Protein AF-A0A9E3QHC0-F1 (afdb_monomer_lite)

Sequence (101 aa):
PPASARPYRPTEEWTCLLLERGFSLHEAAAIRGLEPSAILRHVALAARQGRKVPLDALLAPDLLARWDAWHREHGEAPPPPEPGIAPELWPLYLACRTPDG

Foldseek 3Di:
DPDPPPPPDPPLVQLQVCVVVVAALVRSCVVSVHDSVVSVVSLLVCLLVVHAHPVVSYDPPVVLVVLVVCCVVPNLDQDDDDPPDDSVVSVSSVSNPDRPD

pLDDT: mean 76.4, std 11.92, range [40.44, 90.69]

Radius of gyration: 15.32 Å; chains: 1; bounding box: 26×40×50 Å

Structure (mmCIF, N/CA/C/O backbone):
data_AF-A0A9E3QHC0-F1
#
_entry.id   AF-A0A9E3QHC0-F1
#
loop_
_atom_site.group_PDB
_atom_site.id
_atom_site.type_symbol
_atom_site.label_atom_id
_atom_site.label_alt_id
_atom_site.label_comp_id
_atom_site.label_asym_id
_atom_site.label_entity_id
_atom_site.label_seq_id
_atom_site.pdbx_PDB_ins_code
_atom_site.Cartn_x
_atom_site.Cartn_y
_atom_site.Cartn_z
_atom_site.occupancy
_atom_site.B_iso_or_equiv
_atom_site.auth_seq_id
_atom_site.auth_comp_id
_atom_site.auth_asym_id
_atom_site.auth_atom_id
_atom_site.pdbx_PDB_model_num
ATOM 1 N N . PRO A 1 1 ? -2.481 26.198 -32.847 1.00 43.19 1 PRO A N 1
ATOM 2 C CA . PRO A 1 1 ? -3.266 25.300 -31.960 1.00 43.19 1 PRO A CA 1
ATOM 3 C C . PRO A 1 1 ? -2.662 25.345 -30.549 1.00 43.19 1 PRO A C 1
ATOM 5 O O . PRO A 1 1 ? -1.461 25.102 -30.442 1.00 43.19 1 PRO A O 1
ATOM 8 N N . PRO A 1 2 ? -3.395 25.718 -29.485 1.00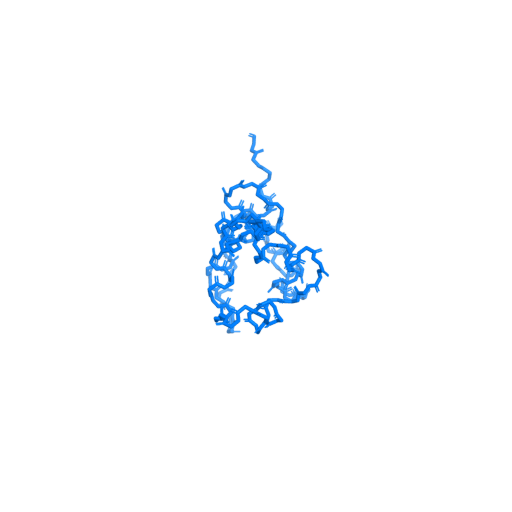 45.56 2 PRO A N 1
ATOM 9 C CA . PRO A 1 2 ? -2.824 25.620 -28.151 1.00 45.56 2 PRO A CA 1
ATOM 10 C C . PRO A 1 2 ? -2.692 24.138 -27.794 1.00 45.56 2 PRO A C 1
ATOM 12 O O . PRO A 1 2 ? -3.654 23.374 -27.881 1.00 45.56 2 PRO A O 1
ATOM 15 N N . ALA A 1 3 ? -1.464 23.737 -27.466 1.00 51.53 3 ALA A N 1
ATOM 16 C CA . ALA A 1 3 ? -1.147 22.421 -26.945 1.00 51.53 3 ALA A CA 1
ATOM 17 C C . ALA A 1 3 ? -2.065 22.139 -25.754 1.00 51.53 3 ALA A C 1
ATOM 19 O O . ALA A 1 3 ? -2.121 22.932 -24.815 1.00 51.53 3 ALA A O 1
ATOM 20 N N . SER A 1 4 ? -2.812 21.037 -25.821 1.00 48.97 4 SER A N 1
ATOM 21 C CA . SER A 1 4 ? -3.631 20.554 -24.719 1.00 48.97 4 SER A CA 1
ATOM 22 C C . SER A 1 4 ? -2.763 20.499 -23.467 1.00 48.97 4 SER A C 1
ATOM 24 O O . SER A 1 4 ? -1.872 19.654 -23.366 1.00 48.97 4 SER A O 1
ATOM 26 N N . ALA A 1 5 ? -2.991 21.427 -22.538 1.00 47.88 5 ALA A N 1
ATOM 27 C CA . ALA A 1 5 ? -2.386 21.385 -21.225 1.00 47.88 5 ALA A CA 1
ATOM 28 C C . ALA A 1 5 ? -2.858 20.081 -20.582 1.00 47.88 5 ALA A C 1
ATOM 30 O O . ALA A 1 5 ? -3.992 19.973 -20.118 1.00 47.88 5 ALA A O 1
ATOM 31 N N . ARG A 1 6 ? -2.015 19.044 -20.638 1.00 53.22 6 ARG A N 1
ATOM 32 C CA . ARG A 1 6 ? -2.218 17.847 -19.831 1.00 53.22 6 ARG A CA 1
ATOM 33 C C . ARG A 1 6 ? -2.308 18.354 -18.393 1.00 53.22 6 ARG A C 1
ATOM 35 O O . ARG A 1 6 ? -1.373 19.040 -17.978 1.00 53.22 6 ARG A O 1
ATOM 42 N N . PRO A 1 7 ? -3.402 18.092 -17.657 1.00 48.97 7 PRO A N 1
ATOM 43 C CA . PRO A 1 7 ? -3.476 18.506 -16.268 1.00 48.97 7 PRO A CA 1
ATOM 44 C C . PRO A 1 7 ? -2.252 17.917 -15.572 1.00 48.97 7 PRO A C 1
ATOM 46 O O . PRO A 1 7 ? -2.041 16.701 -15.620 1.00 48.97 7 PRO A O 1
ATOM 49 N N . TYR A 1 8 ? -1.402 18.790 -15.029 1.00 49.88 8 TYR A N 1
ATOM 50 C CA . TYR A 1 8 ? -0.281 18.386 -14.197 1.00 49.88 8 TYR A CA 1
ATOM 51 C C . TYR A 1 8 ? -0.888 17.642 -13.016 1.00 49.88 8 TYR A C 1
ATOM 53 O O . TYR A 1 8 ? -1.452 18.250 -12.110 1.00 49.88 8 TYR A O 1
ATOM 61 N N . ARG A 1 9 ? -0.874 16.312 -13.086 1.00 55.34 9 ARG A N 1
ATOM 62 C CA . ARG A 1 9 ? -1.266 15.494 -11.953 1.00 55.34 9 ARG A CA 1
ATOM 63 C C . ARG A 1 9 ? -0.048 15.382 -11.047 1.00 55.34 9 ARG A C 1
ATOM 65 O O . ARG A 1 9 ? 1.007 14.985 -11.553 1.00 55.34 9 ARG A O 1
ATOM 72 N N . PRO A 1 10 ? -0.178 15.695 -9.749 1.00 62.81 10 PRO A N 1
ATOM 73 C CA . PRO A 1 10 ? 0.855 15.395 -8.782 1.00 62.81 10 PRO A CA 1
ATOM 74 C C . PRO A 1 10 ? 1.326 13.950 -8.956 1.00 62.81 10 PRO A C 1
ATOM 76 O O . PRO A 1 10 ? 0.551 13.033 -9.243 1.00 62.81 10 PRO A O 1
ATOM 79 N N . THR A 1 11 ? 2.631 13.768 -8.823 1.00 64.38 11 THR A N 1
ATOM 80 C CA . THR A 1 11 ? 3.379 12.535 -9.079 1.00 64.38 11 THR A CA 1
ATOM 81 C C . THR A 1 11 ? 2.747 11.337 -8.347 1.00 64.38 11 THR A C 1
ATOM 83 O O . THR A 1 11 ? 2.722 10.228 -8.886 1.00 64.38 11 THR A O 1
ATOM 86 N N . GLU A 1 12 ? 2.160 11.556 -7.172 1.00 64.31 12 GLU A N 1
ATOM 87 C CA . GLU A 1 12 ? 1.464 10.541 -6.373 1.00 64.31 12 GLU A CA 1
ATOM 88 C C . GLU A 1 12 ? 0.120 10.082 -6.965 1.00 64.31 12 GLU A C 1
ATOM 90 O O . GLU A 1 12 ? -0.203 8.894 -6.905 1.00 64.31 12 GLU A O 1
ATOM 95 N N . GLU A 1 13 ? -0.644 10.969 -7.611 1.00 70.06 13 GLU A N 1
ATOM 96 C CA . GLU A 1 13 ? -1.949 10.615 -8.191 1.00 70.06 13 GLU A CA 1
ATOM 97 C C . GLU A 1 13 ? -1.819 9.632 -9.349 1.00 70.06 13 GLU A C 1
ATOM 99 O O . GLU A 1 13 ? -2.641 8.734 -9.514 1.00 70.06 13 GLU A O 1
ATOM 104 N N . TRP A 1 14 ? -0.764 9.782 -10.146 1.00 76.38 14 TRP A N 1
ATOM 105 C CA . TRP A 1 14 ? -0.474 8.855 -11.235 1.00 76.38 14 TRP A CA 1
ATOM 106 C C . TRP A 1 14 ? -0.119 7.459 -10.721 1.00 76.38 14 TRP A C 1
ATOM 108 O O . TRP A 1 14 ? -0.463 6.465 -11.350 1.00 76.38 14 TRP A O 1
ATOM 118 N N . THR A 1 15 ? 0.550 7.393 -9.568 1.00 78.31 15 THR A N 1
ATOM 119 C CA . THR A 1 15 ? 0.902 6.123 -8.926 1.00 78.31 15 THR A CA 1
ATOM 120 C C . THR A 1 15 ? -0.359 5.402 -8.451 1.00 78.31 15 THR A C 1
ATOM 122 O O . THR A 1 15 ? -0.528 4.224 -8.742 1.00 78.31 15 THR A O 1
ATOM 125 N N . CYS A 1 16 ? -1.287 6.126 -7.815 1.00 75.69 16 CYS A N 1
ATOM 126 C CA . CYS A 1 16 ? -2.569 5.566 -7.379 1.00 75.69 16 CYS A CA 1
ATOM 127 C C . CYS A 1 16 ? -3.384 5.022 -8.557 1.00 75.69 16 CYS A C 1
ATOM 129 O O . CYS A 1 16 ? -3.870 3.901 -8.493 1.00 75.69 16 CYS A O 1
ATOM 131 N N . LEU A 1 17 ? -3.452 5.765 -9.667 1.00 82.94 17 LEU A N 1
ATOM 132 C CA . LEU A 1 17 ? -4.173 5.325 -10.863 1.00 82.94 17 LEU A CA 1
ATOM 133 C C . LEU A 1 17 ? -3.632 4.025 -11.464 1.00 82.94 17 LEU A C 1
ATOM 135 O O . LEU A 1 17 ? -4.407 3.248 -12.011 1.00 82.94 17 LEU A O 1
ATOM 139 N N . LEU A 1 18 ? -2.315 3.805 -11.440 1.00 83.25 18 LEU A N 1
ATOM 140 C CA . LEU A 1 18 ? -1.740 2.557 -11.947 1.00 83.25 18 LEU A CA 1
ATOM 141 C C . LEU A 1 18 ? -2.183 1.383 -11.069 1.00 83.25 18 LEU A C 1
ATOM 143 O O . LEU A 1 18 ? -2.656 0.373 -11.580 1.00 83.25 18 LEU A O 1
ATOM 147 N N . LEU A 1 19 ? -2.133 1.558 -9.755 1.00 81.56 19 LEU A N 1
ATOM 148 C CA . LEU A 1 19 ? -2.561 0.528 -8.814 1.00 81.56 19 LEU A CA 1
ATOM 149 C C . LEU A 1 19 ? -4.068 0.245 -8.924 1.00 81.56 19 LEU A C 1
ATOM 151 O O . LEU A 1 19 ? -4.467 -0.910 -8.989 1.00 81.56 19 LEU A O 1
ATOM 155 N N . GLU A 1 20 ? -4.911 1.277 -9.051 1.00 80.06 20 GLU A N 1
ATOM 156 C CA . GLU A 1 20 ? -6.360 1.115 -9.279 1.00 80.06 20 GLU A CA 1
ATOM 157 C C . GLU A 1 20 ? -6.689 0.393 -10.595 1.00 80.06 20 GLU A C 1
ATOM 159 O O . GLU A 1 20 ? -7.745 -0.220 -10.728 1.00 80.06 20 GLU A O 1
ATOM 164 N N . ARG A 1 21 ? -5.791 0.453 -11.584 1.00 82.62 21 ARG A N 1
ATOM 165 C CA . ARG A 1 21 ? -5.924 -0.282 -12.852 1.00 82.62 21 ARG A CA 1
ATOM 166 C C . ARG A 1 21 ? -5.437 -1.731 -12.756 1.00 82.62 21 ARG A C 1
ATOM 168 O O . ARG A 1 21 ? -5.470 -2.423 -13.770 1.00 82.62 21 ARG A O 1
ATOM 175 N N . GLY A 1 22 ? -5.002 -2.175 -11.576 1.00 80.62 22 GLY A N 1
ATOM 176 C CA . GLY A 1 22 ? -4.528 -3.533 -11.325 1.00 80.62 22 GLY A CA 1
ATOM 177 C C . GLY A 1 22 ? -3.053 -3.754 -11.652 1.00 80.62 22 GLY A C 1
ATOM 178 O O . GLY A 1 22 ? -2.630 -4.902 -11.717 1.00 80.62 22 GLY A O 1
ATOM 179 N N . PHE A 1 23 ? -2.266 -2.693 -11.873 1.00 83.75 23 PHE A N 1
ATOM 180 C CA . PHE A 1 23 ? -0.817 -2.851 -11.994 1.00 83.75 23 PHE A CA 1
ATOM 181 C C . PHE A 1 23 ? -0.211 -3.128 -10.622 1.00 83.75 23 PHE A C 1
ATOM 183 O O . PHE A 1 23 ? -0.525 -2.445 -9.648 1.00 83.75 23 PHE A O 1
ATOM 190 N N . SER A 1 24 ? 0.714 -4.079 -10.564 1.00 81.00 24 SER A N 1
ATOM 191 C CA . SER A 1 24 ? 1.478 -4.374 -9.356 1.00 81.00 24 SER A CA 1
ATOM 192 C C . SER A 1 24 ? 2.434 -3.233 -9.020 1.00 81.00 24 SER A C 1
ATOM 194 O O . SER A 1 24 ? 2.837 -2.447 -9.882 1.00 81.00 24 SER A O 1
ATOM 196 N N . LEU A 1 25 ? 2.916 -3.203 -7.780 1.00 81.88 25 LEU A N 1
ATOM 197 C CA . LEU A 1 25 ? 3.934 -2.251 -7.338 1.00 81.88 25 LEU A CA 1
ATOM 198 C C . LEU A 1 25 ? 5.165 -2.178 -8.261 1.00 81.88 25 LEU A C 1
ATOM 200 O O . LEU A 1 25 ? 5.606 -1.086 -8.622 1.00 81.88 25 LEU A O 1
ATOM 204 N N . HIS A 1 26 ? 5.703 -3.332 -8.664 1.00 81.44 26 HIS A N 1
ATOM 205 C CA . HIS A 1 26 ? 6.864 -3.416 -9.556 1.00 81.44 26 HIS A CA 1
ATOM 206 C C . HIS A 1 26 ? 6.554 -2.931 -10.977 1.00 81.44 26 HIS A C 1
ATOM 208 O O . HIS A 1 26 ? 7.395 -2.293 -11.607 1.00 81.44 26 HIS A O 1
ATOM 214 N N . GLU A 1 27 ? 5.343 -3.182 -11.474 1.00 83.94 27 GLU A N 1
ATOM 215 C CA . GLU A 1 27 ? 4.907 -2.694 -12.784 1.00 83.94 27 GLU A CA 1
ATOM 216 C C . GLU A 1 27 ? 4.736 -1.176 -12.755 1.00 83.94 27 GLU A C 1
ATOM 218 O O . GLU A 1 27 ? 5.235 -0.478 -13.635 1.00 83.94 27 GLU A O 1
ATOM 223 N N . ALA A 1 28 ? 4.113 -0.644 -11.700 1.00 85.62 28 ALA A N 1
ATOM 224 C CA . ALA A 1 28 ? 3.993 0.790 -11.492 1.00 85.62 28 ALA A CA 1
ATOM 225 C C . ALA A 1 28 ? 5.374 1.456 -11.384 1.00 85.62 28 ALA A C 1
ATOM 227 O O . ALA A 1 28 ? 5.597 2.487 -12.013 1.00 85.62 28 ALA A O 1
ATOM 228 N N . ALA A 1 29 ? 6.315 0.852 -10.652 1.00 85.44 29 ALA A N 1
ATOM 229 C CA . ALA A 1 29 ? 7.702 1.304 -10.550 1.00 85.44 29 ALA A CA 1
ATOM 230 C C . ALA A 1 29 ? 8.389 1.355 -11.928 1.00 85.44 29 ALA A C 1
ATOM 232 O O . ALA A 1 29 ? 8.917 2.399 -12.315 1.00 85.44 29 ALA A O 1
ATOM 233 N N . ALA A 1 30 ? 8.283 0.277 -12.713 1.00 86.19 30 ALA A N 1
ATOM 234 C CA . ALA A 1 30 ? 8.853 0.187 -14.055 1.00 86.19 30 ALA A CA 1
ATOM 235 C C . ALA A 1 30 ? 8.243 1.210 -15.031 1.00 86.19 30 ALA A C 1
ATOM 237 O O . ALA A 1 30 ? 8.977 1.923 -15.712 1.00 86.19 30 ALA A O 1
ATOM 238 N N . ILE A 1 31 ? 6.911 1.351 -15.053 1.00 85.19 31 ILE A N 1
ATOM 239 C CA . ILE A 1 31 ? 6.192 2.337 -15.884 1.00 85.19 31 ILE A CA 1
ATOM 240 C C . ILE A 1 31 ? 6.613 3.767 -15.528 1.00 85.19 31 ILE A C 1
ATOM 242 O O . ILE A 1 31 ? 6.642 4.657 -16.379 1.00 85.19 31 ILE A O 1
ATOM 246 N N . ARG A 1 32 ? 6.922 4.001 -14.253 1.00 83.06 32 ARG A N 1
ATOM 247 C CA . ARG A 1 32 ? 7.267 5.316 -13.716 1.00 83.06 32 ARG A CA 1
ATOM 248 C C . ARG A 1 32 ? 8.758 5.629 -13.782 1.00 83.06 32 ARG A C 1
ATOM 250 O O . ARG A 1 32 ? 9.112 6.784 -13.563 1.00 83.06 32 ARG A O 1
ATOM 257 N N . GLY A 1 33 ? 9.606 4.637 -14.054 1.00 84.38 33 GLY A N 1
ATOM 258 C CA . GLY A 1 33 ? 11.056 4.768 -13.910 1.00 84.38 33 GLY A CA 1
ATOM 259 C C . GLY A 1 33 ? 11.463 5.136 -12.480 1.00 84.38 33 GLY A C 1
ATOM 260 O O . GLY A 1 33 ? 12.372 5.938 -12.290 1.00 84.38 33 GLY A O 1
ATOM 261 N N . LEU A 1 34 ? 10.736 4.623 -11.483 1.00 84.94 34 LEU A N 1
ATOM 262 C CA . LEU A 1 34 ? 10.964 4.885 -10.062 1.00 84.94 34 LEU A CA 1
ATOM 263 C C . LEU A 1 34 ? 11.307 3.595 -9.330 1.00 84.94 34 LEU A C 1
ATOM 265 O O . LEU A 1 34 ? 10.917 2.512 -9.752 1.00 84.94 34 LEU A O 1
ATOM 269 N N . GLU A 1 35 ? 11.957 3.732 -8.179 1.00 82.00 35 GLU A N 1
ATOM 270 C CA . GLU A 1 35 ? 12.186 2.599 -7.292 1.00 82.00 35 GLU A CA 1
ATOM 271 C C . GLU A 1 35 ? 10.880 2.139 -6.612 1.00 82.00 35 GLU A C 1
ATOM 273 O O . GLU A 1 35 ? 10.033 2.974 -6.264 1.00 82.00 35 GLU A O 1
ATOM 278 N N . PRO A 1 36 ? 10.733 0.829 -6.337 1.00 79.94 36 PRO A N 1
ATOM 279 C CA . PRO A 1 36 ? 9.621 0.258 -5.569 1.00 79.94 36 PRO A CA 1
ATOM 280 C C . PRO A 1 36 ? 9.330 1.014 -4.262 1.00 79.94 36 PRO A C 1
ATOM 282 O O . PRO A 1 36 ? 8.181 1.295 -3.926 1.00 79.94 36 PRO A O 1
ATOM 285 N N . SER A 1 37 ? 10.383 1.422 -3.552 1.00 78.38 37 SER A N 1
ATOM 286 C CA . SER A 1 37 ? 10.295 2.191 -2.306 1.00 78.38 37 SER A CA 1
ATOM 287 C C . SER A 1 37 ? 9.690 3.588 -2.501 1.00 78.38 37 SER A C 1
ATOM 289 O O . SER A 1 37 ? 8.948 4.074 -1.645 1.00 78.38 37 SER A O 1
ATOM 291 N N . ALA A 1 38 ? 9.935 4.235 -3.645 1.00 80.88 38 ALA A N 1
ATOM 292 C CA . ALA A 1 38 ? 9.327 5.521 -3.978 1.00 80.88 38 ALA A CA 1
ATOM 293 C C . ALA A 1 38 ? 7.829 5.376 -4.285 1.00 80.88 38 ALA A C 1
ATOM 295 O O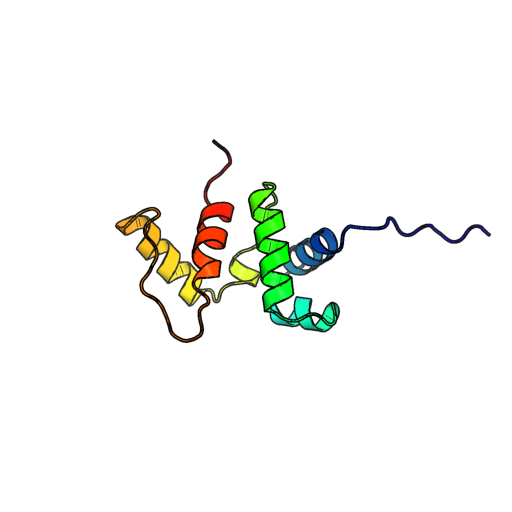 . ALA A 1 38 ? 7.039 6.228 -3.873 1.00 80.88 38 ALA A O 1
ATOM 296 N N . ILE A 1 39 ? 7.432 4.283 -4.952 1.00 82.94 39 ILE A N 1
ATOM 297 C CA . ILE A 1 39 ? 6.020 3.925 -5.148 1.00 82.94 39 ILE A CA 1
ATOM 298 C C . ILE A 1 39 ? 5.334 3.728 -3.793 1.00 82.94 39 ILE A C 1
ATOM 300 O O . ILE A 1 39 ? 4.320 4.375 -3.537 1.00 82.94 39 ILE A O 1
ATOM 304 N N . LEU A 1 40 ? 5.927 2.940 -2.889 1.00 79.50 40 LEU A N 1
ATOM 305 C CA . LEU A 1 40 ? 5.399 2.728 -1.535 1.00 79.50 40 LEU A CA 1
ATOM 306 C C . LEU A 1 40 ? 5.180 4.034 -0.772 1.00 79.50 40 LEU A C 1
ATOM 308 O O . LEU A 1 40 ? 4.121 4.231 -0.177 1.00 79.50 40 LEU A O 1
ATOM 312 N N . ARG A 1 41 ? 6.141 4.961 -0.831 1.00 78.62 41 ARG A N 1
ATOM 313 C CA . ARG A 1 41 ? 6.015 6.261 -0.164 1.00 78.62 41 ARG A CA 1
ATOM 314 C C . ARG A 1 41 ? 4.843 7.082 -0.704 1.00 78.62 41 ARG A C 1
ATOM 316 O O . ARG A 1 41 ? 4.101 7.658 0.087 1.00 78.62 41 ARG A O 1
ATOM 323 N N . HIS A 1 42 ? 4.657 7.135 -2.026 1.00 81.50 42 HIS A N 1
ATOM 324 C CA . HIS A 1 42 ? 3.522 7.848 -2.631 1.00 81.50 42 HIS A CA 1
ATOM 325 C C . HIS A 1 42 ? 2.183 7.252 -2.209 1.00 81.50 42 HIS A C 1
ATOM 327 O O . HIS A 1 42 ? 1.218 7.969 -1.963 1.00 81.50 42 HIS A O 1
ATOM 333 N N . VAL A 1 43 ? 2.138 5.932 -2.108 1.00 80.06 43 VAL A N 1
ATOM 334 C CA . VAL A 1 43 ? 0.937 5.203 -1.735 1.00 80.06 43 VAL A CA 1
ATOM 335 C C . VAL A 1 43 ? 0.610 5.384 -0.254 1.00 80.06 43 VAL A C 1
ATOM 337 O O . VAL A 1 43 ? -0.544 5.622 0.087 1.00 80.06 43 VAL A O 1
ATOM 340 N N . ALA A 1 44 ? 1.619 5.388 0.617 1.00 78.00 44 ALA A N 1
ATOM 341 C CA . ALA A 1 44 ? 1.457 5.738 2.026 1.00 78.00 44 ALA A CA 1
ATOM 342 C C . ALA A 1 44 ? 0.956 7.172 2.210 1.00 78.00 44 ALA A C 1
ATOM 344 O O . ALA A 1 44 ? 0.061 7.413 3.017 1.00 78.00 44 ALA A O 1
ATOM 345 N N . LEU A 1 45 ? 1.478 8.122 1.432 1.00 78.06 45 LEU A N 1
ATOM 346 C CA . LEU A 1 45 ? 0.967 9.493 1.405 1.00 78.06 45 LEU A CA 1
ATOM 347 C C . LEU A 1 45 ? -0.495 9.551 0.950 1.00 78.06 45 LEU A C 1
ATOM 349 O O . LEU A 1 45 ? -1.274 10.285 1.551 1.00 78.06 45 LEU A O 1
ATOM 353 N N . ALA A 1 46 ? -0.880 8.783 -0.070 1.00 78.38 46 ALA A N 1
ATOM 354 C CA . ALA A 1 46 ? -2.255 8.738 -0.558 1.00 78.38 46 ALA A CA 1
ATOM 355 C C . ALA A 1 46 ? -3.218 8.113 0.466 1.00 78.38 46 ALA A C 1
ATOM 357 O O . ALA A 1 46 ? -4.268 8.695 0.737 1.00 78.38 46 ALA A O 1
ATOM 358 N N . ALA A 1 47 ? -2.840 6.990 1.085 1.00 77.69 47 ALA A N 1
ATOM 359 C CA . ALA A 1 47 ? -3.621 6.344 2.141 1.00 77.69 47 ALA A CA 1
ATOM 360 C C . ALA A 1 47 ? -3.858 7.298 3.322 1.00 77.69 47 ALA A C 1
ATOM 362 O O . ALA A 1 47 ? -4.987 7.471 3.770 1.00 77.69 47 ALA A O 1
ATOM 363 N N . ARG A 1 48 ? -2.814 8.019 3.756 1.00 73.75 48 ARG A N 1
ATOM 364 C CA . ARG A 1 48 ? -2.908 9.046 4.812 1.00 73.75 48 ARG A CA 1
ATOM 365 C C . ARG A 1 48 ? -3.793 10.241 4.447 1.00 73.75 48 ARG A C 1
ATOM 367 O O . ARG A 1 48 ? -4.208 10.969 5.337 1.00 73.75 48 ARG A O 1
ATOM 374 N N . GLN A 1 49 ? -4.057 10.460 3.161 1.00 75.69 49 GLN A N 1
ATOM 375 C CA . GLN A 1 49 ? -4.976 11.486 2.657 1.00 75.69 49 GLN A CA 1
ATOM 376 C C . GLN A 1 49 ? -6.403 10.939 2.455 1.00 75.69 49 GLN A C 1
ATOM 378 O O . GLN A 1 49 ? -7.217 11.582 1.794 1.00 75.69 49 GLN A O 1
ATOM 383 N N . GLY A 1 50 ? -6.706 9.740 2.969 1.00 71.06 50 GLY A N 1
ATOM 384 C CA . GLY A 1 50 ? -8.018 9.099 2.852 1.00 71.06 50 GLY A CA 1
ATOM 385 C C . GLY A 1 50 ? -8.300 8.494 1.473 1.00 71.06 50 GLY A C 1
ATOM 386 O O . GLY A 1 50 ? -9.443 8.159 1.159 1.00 71.06 50 GLY A O 1
ATOM 387 N N . ARG A 1 51 ? -7.285 8.358 0.608 1.00 73.25 51 ARG A N 1
ATOM 388 C CA . ARG A 1 51 ? -7.457 7.720 -0.705 1.00 73.25 51 ARG A CA 1
ATOM 389 C C . ARG A 1 51 ? -7.473 6.209 -0.530 1.00 73.25 51 ARG A C 1
ATOM 391 O O . ARG A 1 51 ? -6.636 5.646 0.171 1.00 73.25 51 ARG A O 1
ATOM 398 N N . LYS A 1 52 ? -8.392 5.544 -1.232 1.00 70.38 52 LYS A N 1
ATOM 399 C CA . LYS A 1 52 ? -8.414 4.082 -1.293 1.00 70.38 52 LYS A CA 1
ATOM 400 C C . LYS A 1 52 ? -7.193 3.586 -2.050 1.00 70.38 52 LYS A C 1
ATOM 402 O O . LYS A 1 52 ? -6.965 3.955 -3.198 1.00 70.38 52 LYS A O 1
ATOM 407 N N . VAL A 1 53 ? -6.431 2.736 -1.383 1.00 75.62 53 VAL A N 1
ATOM 408 C CA . VAL A 1 53 ? -5.249 2.089 -1.928 1.00 75.62 53 VAL A CA 1
ATOM 409 C C . VAL A 1 53 ? -5.539 0.591 -2.023 1.00 75.62 53 VAL A C 1
ATOM 411 O O . VAL A 1 53 ? -5.896 -0.008 -1.005 1.00 75.62 53 VAL A O 1
ATOM 414 N N . PRO A 1 54 ? -5.389 -0.034 -3.204 1.00 75.19 54 PRO A N 1
ATOM 415 C CA . PRO A 1 54 ? -5.544 -1.477 -3.338 1.00 75.19 54 PRO A CA 1
ATOM 416 C C . PRO A 1 54 ? -4.318 -2.167 -2.732 1.00 75.19 54 PRO A C 1
ATOM 418 O O . PRO A 1 54 ? -3.269 -2.297 -3.364 1.00 75.19 54 PRO A O 1
ATOM 421 N N . LEU A 1 55 ? -4.427 -2.561 -1.460 1.00 76.12 55 LEU A N 1
ATOM 422 C CA . LEU A 1 55 ? -3.363 -3.271 -0.743 1.00 76.12 55 LEU A CA 1
ATOM 423 C C . LEU A 1 55 ? -2.996 -4.600 -1.416 1.00 76.12 55 LEU A C 1
ATOM 425 O O . LEU A 1 55 ? -1.849 -5.022 -1.317 1.00 76.12 55 LEU A O 1
ATOM 429 N N . ASP A 1 56 ? -3.935 -5.228 -2.122 1.00 75.25 56 ASP A N 1
ATOM 430 C CA . ASP A 1 56 ? -3.724 -6.446 -2.912 1.00 75.25 56 ASP A CA 1
ATOM 431 C C . ASP A 1 56 ? -2.747 -6.252 -4.086 1.00 75.25 56 ASP A C 1
ATOM 433 O O . ASP A 1 56 ? -2.081 -7.201 -4.490 1.00 75.25 56 ASP A O 1
ATOM 437 N N . ALA A 1 57 ? -2.597 -5.021 -4.589 1.00 73.62 57 ALA A N 1
ATOM 438 C CA . ALA A 1 57 ? -1.623 -4.684 -5.630 1.00 73.62 57 ALA A CA 1
ATOM 439 C C . ALA A 1 57 ? -0.211 -4.415 -5.068 1.00 73.62 57 ALA A C 1
ATOM 441 O O . ALA A 1 57 ? 0.770 -4.330 -5.817 1.00 73.62 57 ALA A O 1
ATOM 442 N N . LEU A 1 58 ? -0.103 -4.231 -3.748 1.00 74.31 58 LEU A N 1
ATOM 443 C CA . LEU A 1 58 ? 1.130 -3.841 -3.053 1.00 74.31 58 LEU A CA 1
ATOM 444 C C . LEU A 1 58 ? 1.735 -4.983 -2.251 1.00 74.31 58 LEU A C 1
ATOM 446 O O . LEU A 1 58 ? 2.955 -5.105 -2.173 1.00 74.31 58 LEU A O 1
ATOM 450 N N . LEU A 1 59 ? 0.878 -5.777 -1.619 1.00 78.44 59 LEU A N 1
ATOM 451 C CA . LEU A 1 59 ? 1.248 -6.871 -0.744 1.00 78.44 59 LEU A CA 1
ATOM 452 C C . LEU A 1 59 ? 0.851 -8.177 -1.416 1.00 78.44 59 LEU A C 1
ATOM 454 O O . LEU A 1 59 ? -0.232 -8.295 -1.985 1.00 78.44 59 LEU A O 1
ATOM 458 N N . ALA A 1 60 ? 1.718 -9.181 -1.303 1.00 79.31 60 ALA A N 1
ATOM 459 C CA . ALA A 1 60 ? 1.352 -10.528 -1.705 1.00 79.31 60 ALA A CA 1
ATOM 460 C C . ALA A 1 60 ? 0.078 -10.96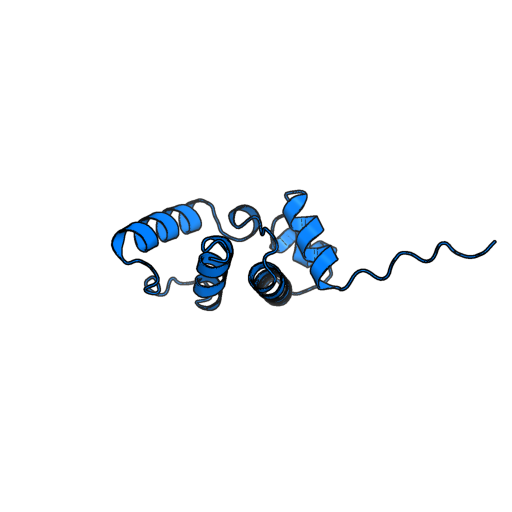2 -0.949 1.00 79.31 60 ALA A C 1
ATOM 462 O O . ALA A 1 60 ? -0.042 -10.673 0.246 1.00 79.31 60 ALA A O 1
ATOM 463 N N . PRO A 1 61 ? -0.852 -11.685 -1.596 1.00 78.88 61 PRO A N 1
ATOM 464 C CA . PRO A 1 61 ? -2.113 -12.079 -0.969 1.00 78.88 61 PRO A CA 1
ATOM 465 C C . PRO A 1 61 ? -1.903 -12.913 0.304 1.00 78.88 61 PRO A C 1
ATOM 467 O O . PRO A 1 61 ? -2.660 -12.771 1.259 1.00 78.88 61 PRO A O 1
ATOM 470 N N . ASP A 1 62 ? -0.841 -13.725 0.347 1.00 83.12 62 ASP A N 1
ATOM 471 C CA . ASP A 1 62 ? -0.459 -14.510 1.528 1.00 83.12 62 ASP A CA 1
ATOM 472 C C . ASP A 1 62 ? -0.044 -13.612 2.708 1.00 83.12 62 ASP A C 1
ATOM 474 O O . ASP A 1 62 ? -0.544 -13.758 3.824 1.00 83.12 62 ASP A O 1
ATOM 478 N N . LEU A 1 63 ? 0.789 -12.600 2.439 1.00 85.25 63 LEU A N 1
ATOM 479 C CA . LEU A 1 63 ? 1.207 -11.612 3.434 1.00 85.25 63 LEU A CA 1
ATOM 480 C C . LEU A 1 63 ? 0.013 -10.802 3.943 1.00 85.25 63 LEU A C 1
ATOM 482 O O . LEU A 1 63 ? -0.131 -10.605 5.149 1.00 85.25 63 LEU A O 1
ATOM 486 N N . LEU A 1 64 ? -0.869 -10.375 3.035 1.00 85.12 64 LEU A N 1
ATOM 487 C CA . LEU A 1 64 ? -2.074 -9.636 3.393 1.00 85.12 64 LEU A CA 1
ATOM 488 C C . LEU A 1 64 ? -2.982 -10.469 4.305 1.00 85.12 64 LEU A C 1
ATOM 490 O O . LEU A 1 64 ? -3.432 -9.955 5.323 1.00 85.12 64 LEU A O 1
ATOM 494 N N . ALA A 1 65 ? -3.198 -11.752 3.992 1.00 86.75 65 ALA A N 1
ATOM 495 C CA . ALA A 1 65 ? -3.994 -12.662 4.815 1.00 86.75 65 ALA A CA 1
ATOM 496 C C . ALA A 1 65 ? -3.379 -12.888 6.207 1.00 86.75 65 ALA A C 1
ATOM 498 O O . ALA A 1 65 ? -4.102 -12.924 7.208 1.00 86.75 65 ALA A O 1
ATOM 499 N N . ARG A 1 66 ? -2.046 -13.000 6.290 1.00 87.31 66 ARG A N 1
ATOM 500 C CA . ARG A 1 66 ? -1.323 -13.131 7.564 1.00 87.31 66 ARG A CA 1
ATOM 501 C C . ARG A 1 66 ? -1.427 -11.868 8.410 1.00 87.31 66 ARG A C 1
ATOM 503 O O . ARG A 1 66 ? -1.678 -11.964 9.608 1.00 87.31 66 ARG A O 1
ATOM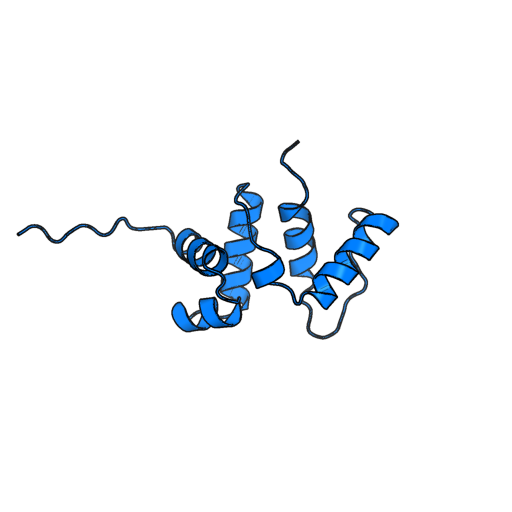 510 N N . TRP A 1 67 ? -1.299 -10.694 7.799 1.00 89.44 67 TRP A N 1
ATOM 511 C CA . TRP A 1 67 ? -1.497 -9.413 8.480 1.00 89.44 67 TRP A CA 1
ATOM 512 C C . TRP A 1 67 ? -2.946 -9.198 8.913 1.00 89.44 67 TRP A C 1
ATOM 514 O O . TRP A 1 67 ? -3.181 -8.646 9.984 1.00 89.44 67 TRP A O 1
ATOM 524 N N . ASP A 1 68 ? -3.910 -9.702 8.144 1.00 87.88 68 ASP A N 1
ATOM 525 C CA . ASP A 1 68 ? -5.327 -9.745 8.514 1.00 87.88 68 ASP A CA 1
ATOM 526 C C . ASP A 1 68 ? -5.569 -10.560 9.784 1.00 87.88 68 ASP A C 1
ATOM 528 O O . ASP A 1 68 ? -6.264 -10.120 10.700 1.00 87.88 68 ASP A O 1
ATOM 532 N N . ALA A 1 69 ? -4.996 -11.765 9.834 1.00 89.81 69 ALA A N 1
ATOM 533 C CA . ALA A 1 69 ? -5.086 -12.640 10.995 1.00 89.81 69 ALA A CA 1
ATOM 534 C C . ALA A 1 69 ? -4.409 -11.997 12.211 1.00 89.81 69 ALA A C 1
ATOM 536 O O . ALA A 1 69 ? -5.035 -11.870 13.261 1.00 89.81 69 ALA A O 1
ATOM 537 N N . TRP A 1 70 ? -3.188 -11.488 12.031 1.00 90.69 70 TRP A N 1
ATOM 538 C CA . TRP A 1 70 ? -2.447 -10.803 13.084 1.00 90.69 70 TRP A CA 1
ATOM 539 C C . TRP A 1 70 ? -3.216 -9.604 13.642 1.00 90.69 70 TRP A C 1
ATOM 541 O O . TRP A 1 70 ? -3.384 -9.501 14.853 1.00 90.69 70 TRP A O 1
ATOM 551 N N . HIS A 1 71 ? -3.736 -8.738 12.770 1.00 89.38 71 HIS A N 1
ATOM 552 C CA . HIS A 1 71 ? -4.512 -7.564 13.164 1.00 89.38 71 HIS A CA 1
ATOM 553 C C . HIS A 1 71 ? -5.790 -7.939 13.923 1.00 89.38 71 HIS A C 1
ATOM 555 O O . HIS A 1 71 ? -6.174 -7.256 14.867 1.00 89.38 71 HIS A O 1
ATOM 561 N N . ARG A 1 72 ? -6.457 -9.040 13.552 1.00 87.25 72 ARG A N 1
ATOM 562 C CA . ARG A 1 72 ? -7.631 -9.536 14.289 1.00 87.25 72 ARG A CA 1
ATOM 563 C C . ARG A 1 72 ? -7.290 -10.036 15.691 1.00 87.25 72 ARG A C 1
ATOM 565 O O . ARG A 1 72 ? -8.116 -9.894 16.585 1.00 87.25 72 ARG A O 1
ATOM 572 N N . GLU A 1 73 ? -6.108 -10.614 15.879 1.00 90.69 73 GLU A N 1
ATOM 573 C CA . GLU A 1 73 ? -5.681 -11.179 17.165 1.00 90.69 73 GLU A CA 1
ATOM 574 C C . GLU A 1 73 ? -4.977 -10.161 18.078 1.00 90.69 73 GLU A C 1
ATOM 576 O O . GLU A 1 73 ? -5.139 -10.216 19.294 1.00 90.69 73 GLU A O 1
ATOM 581 N N . HIS A 1 74 ? -4.224 -9.218 17.505 1.00 89.31 74 HIS A N 1
ATOM 582 C CA . HIS A 1 74 ? -3.332 -8.303 18.233 1.00 89.31 74 HIS A CA 1
ATOM 583 C C . HIS A 1 74 ? -3.676 -6.815 18.035 1.00 89.31 74 HIS A C 1
ATOM 585 O O . HIS A 1 74 ? -3.029 -5.947 18.625 1.00 89.31 74 HIS A O 1
ATOM 591 N N . GLY A 1 75 ? -4.683 -6.498 17.215 1.00 87.56 75 GLY A N 1
ATOM 592 C CA . GLY A 1 75 ? -5.061 -5.126 16.883 1.00 87.56 75 GLY A CA 1
ATOM 593 C C . GLY A 1 75 ? -3.977 -4.404 16.081 1.00 87.56 75 GLY A C 1
ATOM 594 O O . GLY A 1 75 ? -3.398 -4.949 15.144 1.00 87.56 75 GLY A O 1
ATOM 595 N N . GLU A 1 76 ? -3.678 -3.167 16.472 1.00 86.62 76 GLU A N 1
ATOM 596 C CA . GLU A 1 76 ? -2.712 -2.289 15.794 1.00 86.62 76 GLU A CA 1
ATOM 597 C C . GLU A 1 76 ? -1.242 -2.619 16.118 1.00 86.62 76 GLU A C 1
ATOM 599 O O . GLU A 1 76 ? -0.322 -1.971 15.605 1.00 86.62 76 GLU A O 1
ATOM 604 N N . ALA A 1 77 ? -0.997 -3.628 16.963 1.00 87.81 77 ALA A N 1
ATOM 605 C CA . ALA A 1 77 ? 0.350 -4.050 17.319 1.00 87.81 77 ALA A CA 1
ATOM 606 C C . ALA A 1 77 ? 1.118 -4.527 16.071 1.00 87.81 77 ALA A C 1
ATOM 608 O O . ALA A 1 77 ? 0.573 -5.303 15.284 1.00 87.81 77 ALA A O 1
ATOM 609 N N . PRO A 1 78 ? 2.381 -4.109 15.877 1.00 84.25 78 PRO A N 1
ATOM 610 C CA . PRO A 1 78 ? 3.145 -4.480 14.693 1.00 84.25 78 PRO A CA 1
ATOM 611 C C . PRO A 1 78 ? 3.392 -5.996 14.628 1.00 84.25 78 PRO A C 1
ATOM 613 O O . PRO A 1 78 ? 3.719 -6.597 15.657 1.00 84.25 78 PRO A O 1
ATOM 616 N N . PRO A 1 79 ? 3.264 -6.620 13.442 1.00 85.50 79 PRO A N 1
ATOM 617 C CA . PRO A 1 79 ? 3.594 -8.022 13.248 1.00 85.50 79 PRO A CA 1
ATOM 618 C C . PRO A 1 79 ? 5.096 -8.259 13.434 1.00 85.50 79 PRO A C 1
ATOM 620 O O . PRO A 1 79 ? 5.898 -7.324 13.312 1.00 85.50 79 PRO A O 1
ATOM 623 N N . PRO A 1 80 ? 5.503 -9.508 13.719 1.00 84.12 80 PRO A N 1
ATOM 624 C CA . PRO A 1 80 ? 6.913 -9.856 13.802 1.00 84.12 80 PRO A CA 1
ATOM 625 C C . PRO A 1 80 ? 7.632 -9.496 12.489 1.00 84.12 80 PRO A C 1
ATOM 627 O O . PRO A 1 80 ? 7.060 -9.682 11.412 1.00 84.12 80 PRO A O 1
ATOM 630 N N . PRO A 1 81 ? 8.874 -8.980 12.553 1.00 78.75 81 PRO A N 1
ATOM 631 C CA . PRO A 1 81 ? 9.619 -8.593 11.362 1.00 78.75 81 PRO A CA 1
ATOM 632 C C . PRO A 1 81 ? 9.874 -9.817 10.478 1.00 78.75 81 PRO A C 1
ATOM 634 O O . PRO A 1 81 ? 10.424 -10.820 10.935 1.00 78.75 81 PRO A O 1
ATOM 637 N N . GLU A 1 82 ? 9.497 -9.724 9.204 1.00 78.06 82 GLU A N 1
ATOM 638 C CA . GLU A 1 82 ? 9.692 -10.794 8.225 1.00 78.06 82 GLU A CA 1
ATOM 639 C C . GLU A 1 82 ? 10.798 -10.425 7.228 1.00 78.06 82 GLU A C 1
ATOM 641 O O . GLU A 1 82 ? 10.885 -9.274 6.784 1.00 78.06 82 GLU A O 1
ATOM 646 N N . PRO A 1 83 ? 11.662 -11.381 6.847 1.00 76.81 83 PRO A N 1
ATOM 647 C CA . PRO A 1 83 ? 12.720 -11.120 5.884 1.00 76.81 83 PRO A CA 1
ATOM 648 C C . PRO A 1 83 ? 12.127 -10.720 4.528 1.00 76.81 83 PRO A C 1
ATOM 650 O O . PRO A 1 83 ? 11.286 -11.419 3.970 1.00 76.81 83 PRO A O 1
ATOM 653 N N . GLY A 1 84 ? 12.586 -9.587 3.993 1.00 74.31 84 GLY A N 1
ATOM 654 C CA . GLY A 1 84 ? 12.112 -9.043 2.717 1.00 74.31 84 GLY A CA 1
ATOM 655 C C . GLY A 1 84 ? 10.863 -8.163 2.818 1.00 74.31 84 GLY A C 1
ATOM 656 O O . GLY A 1 84 ? 10.470 -7.577 1.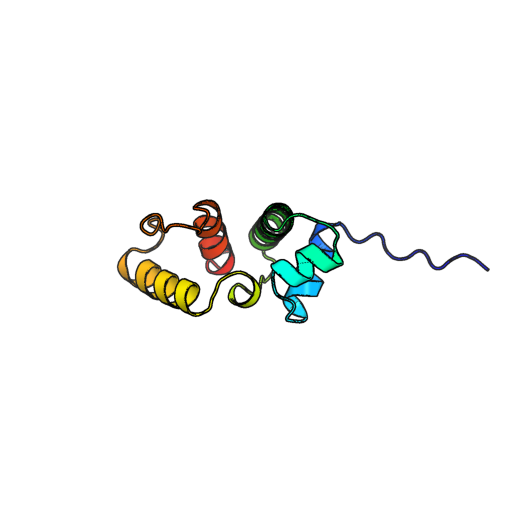813 1.00 74.31 84 GLY A O 1
ATOM 657 N N . ILE A 1 85 ? 10.275 -8.013 4.010 1.00 77.94 85 ILE A N 1
ATOM 658 C CA . ILE A 1 85 ? 9.135 -7.123 4.243 1.00 77.94 85 ILE A CA 1
ATOM 659 C C . ILE A 1 85 ? 9.609 -5.891 5.009 1.00 77.94 85 ILE A C 1
ATOM 661 O O . ILE A 1 85 ? 10.123 -5.985 6.123 1.00 77.94 85 ILE A O 1
ATOM 665 N N . ALA A 1 86 ? 9.438 -4.713 4.410 1.00 77.62 86 ALA A N 1
ATOM 666 C CA . ALA A 1 86 ? 9.780 -3.465 5.076 1.00 77.62 86 ALA A CA 1
ATOM 667 C C . ALA A 1 86 ? 8.797 -3.204 6.238 1.00 77.62 86 ALA A C 1
ATOM 669 O O . ALA A 1 86 ? 7.586 -3.215 6.012 1.00 77.62 86 ALA A O 1
ATOM 670 N N . PRO A 1 87 ? 9.270 -2.905 7.463 1.00 77.44 87 PRO A N 1
ATOM 671 C CA . PRO A 1 87 ? 8.392 -2.616 8.605 1.00 77.44 87 PRO A CA 1
ATOM 672 C C . PRO A 1 87 ? 7.511 -1.373 8.380 1.00 77.44 87 PRO A C 1
ATOM 674 O O . PRO A 1 87 ? 6.446 -1.241 8.975 1.00 77.44 87 PRO A O 1
ATOM 677 N N . GLU A 1 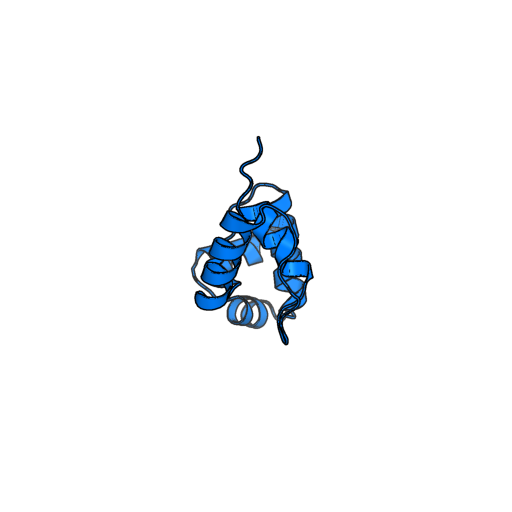88 ? 7.919 -0.487 7.467 1.00 74.88 88 GLU A N 1
ATOM 678 C CA . GLU A 1 88 ? 7.182 0.706 7.027 1.00 74.88 88 GLU A CA 1
ATOM 679 C C . GLU A 1 88 ? 5.855 0.379 6.319 1.00 74.88 88 GLU A C 1
ATOM 681 O O . GLU A 1 88 ? 4.999 1.248 6.163 1.00 74.88 88 GLU A O 1
ATOM 686 N N . LEU A 1 89 ? 5.657 -0.875 5.907 1.00 79.44 89 LEU A N 1
ATOM 687 C CA . LEU A 1 89 ? 4.420 -1.338 5.286 1.00 79.44 89 LEU A CA 1
ATOM 688 C C . LEU A 1 89 ? 3.294 -1.562 6.311 1.00 79.44 89 LEU A C 1
ATOM 690 O O . LEU A 1 89 ? 2.125 -1.453 5.947 1.00 79.44 89 LEU A O 1
ATOM 694 N N . TRP A 1 90 ? 3.610 -1.824 7.585 1.00 85.31 90 TRP A N 1
ATOM 695 C CA . TRP A 1 90 ? 2.595 -1.995 8.633 1.00 85.31 90 TRP A CA 1
ATOM 696 C C . TRP A 1 90 ? 1.724 -0.744 8.855 1.00 85.31 90 TRP A C 1
ATOM 698 O O . TRP A 1 90 ? 0.500 -0.854 8.779 1.00 85.31 90 TRP A O 1
ATOM 708 N N . PRO A 1 91 ? 2.286 0.466 9.059 1.00 82.88 91 PRO A N 1
ATOM 709 C CA . PRO A 1 91 ? 1.463 1.668 9.186 1.00 82.88 91 PRO A CA 1
ATOM 710 C C . PRO A 1 91 ? 0.672 1.985 7.908 1.00 82.88 91 PRO A C 1
ATOM 712 O O . PRO A 1 91 ? -0.415 2.548 8.001 1.00 82.88 91 PRO A O 1
ATOM 715 N N . LEU A 1 92 ? 1.167 1.602 6.722 1.00 78.50 92 LEU A N 1
ATOM 716 C CA . LEU A 1 92 ? 0.399 1.697 5.474 1.00 78.50 92 LEU A CA 1
ATOM 717 C C . LEU A 1 92 ? -0.816 0.757 5.497 1.00 78.50 92 LEU A C 1
ATOM 719 O O . LEU A 1 92 ? -1.916 1.173 5.134 1.00 78.50 92 LEU A O 1
ATOM 723 N N . TYR A 1 93 ? -0.621 -0.490 5.931 1.00 84.19 93 TYR A N 1
ATOM 724 C CA . TYR A 1 93 ? -1.696 -1.465 6.087 1.00 84.19 93 TYR A CA 1
ATOM 725 C C . TYR A 1 93 ? -2.781 -0.962 7.049 1.00 84.19 93 TYR A C 1
ATOM 727 O O . TYR A 1 93 ? -3.960 -1.008 6.698 1.00 84.19 93 TYR A O 1
ATOM 735 N N . LEU A 1 94 ? -2.388 -0.411 8.205 1.00 84.75 94 LEU A N 1
ATOM 736 C CA . LEU A 1 94 ? -3.320 0.199 9.159 1.00 84.75 94 LEU A CA 1
ATOM 737 C C . LEU A 1 94 ? -4.065 1.388 8.538 1.00 84.75 94 LEU A C 1
ATOM 739 O O . LEU A 1 94 ? -5.292 1.414 8.553 1.00 84.75 94 LEU A O 1
ATOM 743 N N . ALA A 1 95 ? -3.350 2.321 7.901 1.00 79.12 95 ALA A N 1
ATOM 744 C CA . ALA A 1 95 ? -3.946 3.515 7.294 1.00 79.12 95 ALA A CA 1
ATOM 745 C C . ALA A 1 95 ? -4.993 3.205 6.208 1.00 79.12 95 ALA A C 1
ATOM 747 O O . ALA A 1 95 ? -5.904 3.994 5.989 1.00 79.12 95 ALA A O 1
ATOM 748 N N . CYS A 1 96 ? -4.881 2.067 5.520 1.00 77.12 96 CYS A N 1
ATOM 749 C CA . CYS A 1 96 ? -5.867 1.647 4.522 1.00 77.12 96 CYS A CA 1
ATOM 750 C C . CYS A 1 96 ? -7.113 0.984 5.133 1.00 77.12 96 CYS A C 1
ATOM 752 O O . CYS A 1 96 ? -8.106 0.797 4.429 1.00 77.12 96 CYS A O 1
ATOM 754 N N . ARG A 1 97 ? -7.053 0.574 6.406 1.00 74.75 97 ARG A N 1
ATOM 755 C CA . ARG A 1 97 ? -8.106 -0.189 7.093 1.00 74.75 97 ARG A CA 1
ATOM 756 C C . ARG A 1 97 ? -8.833 0.577 8.170 1.00 74.75 97 ARG A C 1
ATOM 758 O O . ARG A 1 97 ? -9.957 0.200 8.483 1.00 74.75 97 ARG A O 1
ATOM 765 N N . THR A 1 98 ? -8.227 1.615 8.719 1.00 63.78 98 THR A N 1
ATOM 766 C CA . THR A 1 98 ? -8.936 2.566 9.559 1.00 63.78 98 THR A CA 1
ATOM 767 C C . THR A 1 98 ? -9.719 3.478 8.613 1.00 63.78 98 THR A C 1
ATOM 769 O O . THR A 1 98 ? -9.101 4.320 7.956 1.00 63.78 98 THR A O 1
ATOM 772 N N . PRO A 1 99 ? -11.049 3.313 8.441 1.00 48.81 99 PRO A N 1
ATOM 773 C CA . PRO A 1 99 ? -11.827 4.422 7.918 1.00 48.81 99 PRO A CA 1
ATOM 774 C C . PRO A 1 99 ? -11.578 5.590 8.872 1.00 48.81 99 PRO A C 1
ATOM 776 O O . PRO A 1 99 ? -11.569 5.390 10.087 1.00 48.81 99 PRO A O 1
ATOM 779 N N . ASP A 1 100 ? -11.306 6.770 8.324 1.00 42.69 100 ASP A N 1
ATOM 780 C CA . ASP A 1 100 ? -11.394 8.018 9.081 1.00 42.69 100 ASP A CA 1
ATOM 781 C C . ASP A 1 100 ? -12.652 7.939 9.968 1.00 42.69 100 ASP A C 1
ATOM 783 O O . ASP A 1 100 ? -13.738 7.630 9.460 1.00 42.69 100 ASP A O 1
ATOM 787 N N . GLY A 1 101 ? -12.452 8.020 11.286 1.00 40.44 101 GLY A N 1
ATOM 788 C CA . GLY A 1 101 ? -13.521 7.903 12.278 1.00 40.44 101 GLY A CA 1
ATOM 789 C C . GLY A 1 101 ? -14.524 9.036 12.168 1.00 40.44 101 GLY A C 1
ATOM 790 O O . GLY A 1 101 ? -14.093 10.170 11.871 1.00 40.44 101 GLY A O 1
#

Secondary structure (DSSP, 8-state):
----------HHHHHHHHHHTT--HHHHHHHHT--HHHHHHHHHHHHHTT----GGGTS-HHHHHHHHHHHHHHTTSPPPP-TT--TTHHHHHHHHHS---